Protein AF-A0A7J4S916-F1 (afdb_monomer)

Secondary structure (DSSP, 8-state):
--SS-GGG------TTTS-HHHHHHHHTS-SSPPP-TTTS--------

Foldseek 3Di:
DPPDDPLQDFDDDDPPPDDPVCPVVVVPDDRGDDDDCVPPDDDDDPDD

Structure (mmCIF, N/CA/C/O backbone):
data_AF-A0A7J4S916-F1
#
_entry.id   AF-A0A7J4S916-F1
#
loop_
_atom_site.group_PDB
_atom_site.id
_atom_site.type_symbol
_atom_site.label_atom_id
_atom_site.label_alt_id
_atom_site.label_comp_id
_atom_site.label_asym_id
_atom_site.label_entity_id
_atom_site.label_seq_id
_atom_site.pdbx_PDB_ins_code
_atom_site.Cartn_x
_atom_site.Cartn_y
_atom_site.Cartn_z
_atom_site.occupancy
_atom_site.B_iso_or_equiv
_atom_site.auth_seq_id
_atom_site.auth_comp_id
_atom_site.auth_asym_id
_atom_site.auth_atom_id
_atom_site.pdbx_PDB_model_num
ATOM 1 N N . ARG A 1 1 ? -3.366 8.544 -18.308 1.00 45.38 1 ARG A N 1
ATOM 2 C CA . ARG A 1 1 ? -3.948 7.342 -17.655 1.00 45.38 1 ARG A CA 1
ATOM 3 C C . ARG A 1 1 ? -2.895 6.794 -16.704 1.00 45.38 1 ARG A C 1
ATOM 5 O O . ARG A 1 1 ? -1.731 6.897 -17.059 1.00 45.38 1 ARG A O 1
ATOM 12 N N . ASN A 1 2 ? -3.267 6.305 -15.518 1.00 35.34 2 ASN A N 1
ATOM 13 C CA . ASN A 1 2 ? -2.296 5.750 -14.566 1.00 35.34 2 ASN A CA 1
ATOM 14 C C . ASN A 1 2 ? -1.503 4.617 -15.264 1.00 35.34 2 ASN A C 1
ATOM 16 O O . ASN A 1 2 ? -2.155 3.709 -15.781 1.00 35.34 2 ASN A O 1
ATOM 20 N N . PRO A 1 3 ? -0.161 4.691 -15.370 1.00 59.75 3 PRO A N 1
ATOM 21 C CA . PRO A 1 3 ? 0.643 3.757 -16.173 1.00 59.75 3 PRO A CA 1
ATOM 22 C C . PRO A 1 3 ? 0.746 2.352 -15.566 1.00 59.75 3 PRO A C 1
ATOM 24 O O . PRO A 1 3 ? 1.252 1.436 -16.208 1.00 59.75 3 PRO A O 1
ATOM 27 N N . TYR A 1 4 ? 0.249 2.171 -14.344 1.00 53.72 4 TYR A N 1
ATOM 28 C CA . TYR A 1 4 ? 0.262 0.895 -13.651 1.00 53.72 4 TYR A CA 1
ATOM 29 C C . TYR A 1 4 ? -1.076 0.177 -13.841 1.00 53.72 4 TYR A C 1
ATOM 31 O O . TYR A 1 4 ? -2.128 0.744 -13.515 1.00 53.72 4 TYR A O 1
ATOM 39 N N . PRO A 1 5 ? -1.061 -1.066 -14.352 1.00 53.97 5 PRO A N 1
ATOM 40 C CA . PRO A 1 5 ? -2.232 -1.926 -14.329 1.00 53.97 5 PRO A CA 1
ATOM 41 C C . PRO A 1 5 ? -2.822 -2.002 -12.916 1.00 53.97 5 PRO A C 1
ATOM 43 O O . PRO A 1 5 ? -2.090 -1.893 -11.935 1.00 53.97 5 PRO A O 1
ATOM 46 N N . LEU A 1 6 ? -4.134 -2.222 -12.794 1.00 55.03 6 LEU A N 1
ATOM 47 C CA . LEU A 1 6 ? -4.830 -2.275 -11.498 1.00 55.03 6 LEU A CA 1
ATOM 48 C C . LEU A 1 6 ? -4.181 -3.266 -10.504 1.00 55.03 6 LEU A C 1
ATOM 50 O O . LEU A 1 6 ? -4.221 -3.030 -9.303 1.00 55.03 6 LEU A O 1
ATOM 54 N N . HIS A 1 7 ? -3.543 -4.326 -11.018 1.00 57.44 7 HIS A N 1
ATOM 55 C CA . HIS A 1 7 ? -2.814 -5.338 -10.247 1.00 57.44 7 HIS A CA 1
ATOM 56 C C . HIS A 1 7 ? -1.459 -4.867 -9.689 1.00 57.44 7 HIS A C 1
ATOM 58 O O . HIS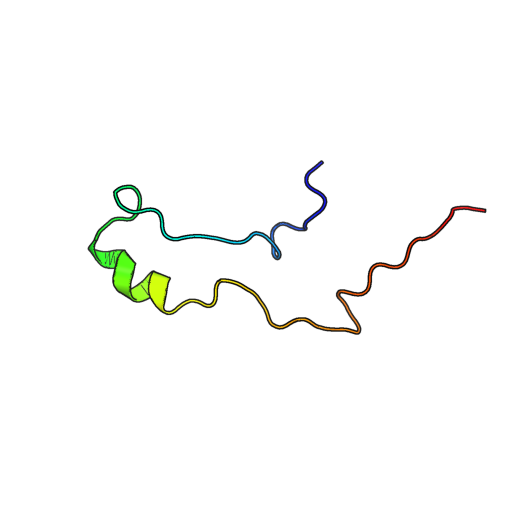 A 1 7 ? -0.908 -5.521 -8.825 1.00 57.44 7 HIS A O 1
ATOM 64 N N . ARG A 1 8 ? -0.924 -3.723 -10.130 1.00 57.41 8 ARG A N 1
ATOM 65 C CA . ARG A 1 8 ? 0.335 -3.141 -9.622 1.00 57.41 8 ARG A CA 1
ATOM 66 C C . ARG A 1 8 ? 0.094 -1.935 -8.706 1.00 57.41 8 ARG A C 1
ATOM 68 O O . ARG A 1 8 ? 0.987 -1.108 -8.518 1.00 57.41 8 ARG A O 1
ATOM 75 N N . GLN A 1 9 ? -1.128 -1.764 -8.192 1.00 61.00 9 GLN A N 1
ATOM 76 C CA . GLN A 1 9 ? -1.442 -0.659 -7.287 1.00 61.00 9 GLN A CA 1
ATOM 77 C C . GLN A 1 9 ? -1.073 -1.014 -5.850 1.00 61.00 9 GLN A C 1
ATOM 79 O O . GLN A 1 9 ? -1.618 -1.934 -5.252 1.00 61.00 9 GLN A O 1
ATOM 84 N N . LYS A 1 10 ? -0.168 -0.219 -5.283 1.00 63.69 10 LYS A N 1
ATOM 85 C CA . LYS A 1 10 ? 0.266 -0.331 -3.896 1.00 63.69 10 LYS A CA 1
ATOM 86 C C . LYS A 1 10 ? -0.851 0.096 -2.943 1.00 63.69 10 LYS A C 1
ATOM 88 O O . LYS A 1 10 ? -1.158 1.287 -2.842 1.00 63.69 10 LYS A O 1
ATOM 93 N N . ALA A 1 11 ? -1.438 -0.857 -2.229 1.00 69.19 11 ALA A N 1
ATOM 94 C CA . ALA A 1 11 ? -2.351 -0.566 -1.132 1.00 69.19 11 ALA A CA 1
ATOM 95 C C . ALA A 1 11 ? -1.555 -0.309 0.156 1.00 69.19 11 ALA A C 1
ATOM 97 O O . ALA A 1 11 ? -0.656 -1.067 0.508 1.00 69.19 11 ALA A O 1
ATOM 98 N N . PHE A 1 12 ? -1.892 0.764 0.868 1.00 75.25 12 PHE A N 1
ATOM 99 C CA . PHE A 1 12 ? -1.364 1.042 2.202 1.00 75.25 12 PHE A CA 1
ATOM 100 C C . PHE A 1 12 ? -2.504 1.052 3.211 1.00 75.25 12 PHE A C 1
ATOM 102 O O . PHE A 1 12 ? -3.584 1.580 2.939 1.00 75.25 12 PHE A O 1
ATOM 109 N N . ILE A 1 13 ? -2.243 0.526 4.403 1.00 82.69 13 ILE A N 1
ATOM 110 C CA . ILE A 1 13 ? -3.171 0.633 5.526 1.00 82.69 13 ILE A CA 1
ATOM 111 C C . ILE A 1 13 ? -3.064 2.047 6.087 1.00 82.69 13 ILE A C 1
ATOM 113 O O . ILE A 1 13 ? -2.038 2.432 6.644 1.00 82.69 13 ILE A O 1
ATOM 117 N N . VAL A 1 14 ? -4.132 2.826 5.930 1.00 82.06 14 VAL A N 1
ATOM 118 C CA . VAL A 1 14 ? -4.217 4.184 6.476 1.00 82.06 14 VAL A CA 1
ATOM 119 C C . VAL A 1 14 ? -4.891 4.136 7.855 1.00 82.06 14 VAL A C 1
ATOM 121 O O . VAL A 1 14 ? -6.041 3.683 7.950 1.00 82.06 14 VAL A O 1
ATOM 124 N N . PRO A 1 15 ? -4.225 4.617 8.925 1.00 78.81 15 PRO A N 1
ATOM 125 C CA . PRO A 1 15 ? -4.828 4.706 10.252 1.00 78.81 15 PRO A CA 1
ATOM 126 C C . PRO A 1 15 ? -6.105 5.555 10.238 1.00 78.81 15 PRO A C 1
ATOM 128 O O . PRO A 1 15 ? -6.146 6.618 9.625 1.00 78.81 15 PRO A O 1
ATOM 131 N N . GLY A 1 16 ? -7.159 5.086 10.907 1.00 82.62 16 GLY A N 1
ATOM 132 C CA . GLY A 1 16 ? -8.440 5.801 11.008 1.00 82.62 16 GLY A CA 1
ATOM 133 C C . GLY A 1 16 ? -9.388 5.633 9.814 1.00 82.62 16 GLY A C 1
ATOM 134 O O . GLY A 1 16 ? -10.561 5.972 9.937 1.00 82.62 16 GLY A O 1
ATOM 135 N N . ILE A 1 17 ? -8.924 5.064 8.696 1.00 88.44 17 ILE A N 1
ATOM 136 C CA . ILE A 1 17 ? -9.777 4.686 7.555 1.00 88.44 17 ILE A CA 1
ATOM 137 C C . ILE A 1 17 ?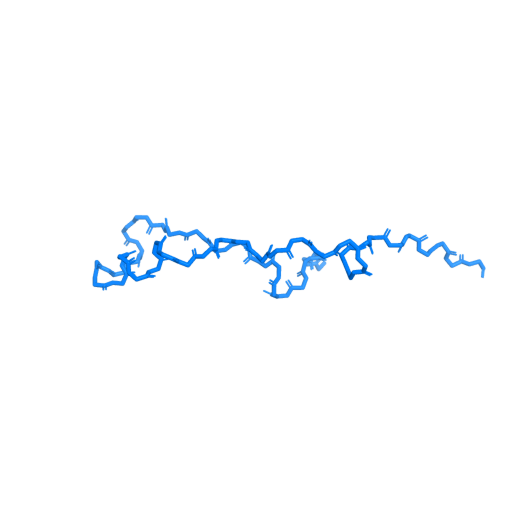 -10.126 3.198 7.606 1.00 88.44 17 ILE A C 1
ATOM 139 O O . ILE A 1 17 ? -11.265 2.808 7.356 1.00 88.44 17 ILE A O 1
ATOM 143 N N . VAL A 1 18 ? -9.149 2.358 7.947 1.00 86.62 18 VAL A N 1
ATOM 144 C CA . VAL A 1 18 ? -9.342 0.909 8.030 1.00 86.62 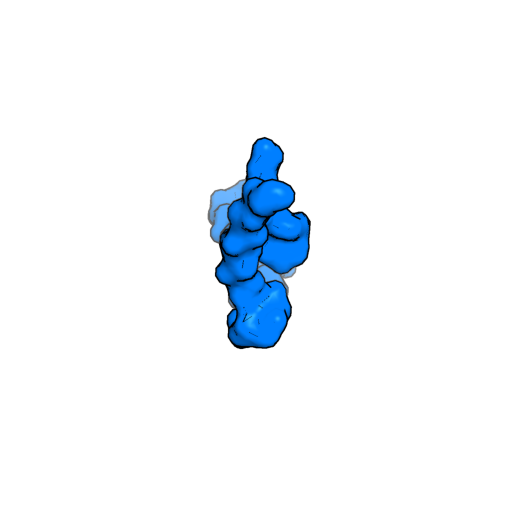18 VAL A CA 1
ATOM 145 C C . VAL A 1 18 ? -10.038 0.549 9.350 1.00 86.62 18 VAL A C 1
ATOM 147 O O . VAL A 1 18 ? -9.535 0.914 10.416 1.00 86.62 18 VAL A O 1
ATOM 150 N N . PRO A 1 19 ? -11.171 -0.185 9.328 1.00 90.88 19 PRO A N 1
ATOM 151 C CA . PRO A 1 19 ? -11.818 -0.644 10.553 1.00 90.88 19 PRO A CA 1
ATOM 152 C C . PRO A 1 19 ? -10.870 -1.517 11.398 1.00 90.88 19 PRO A C 1
ATOM 154 O O . PRO A 1 19 ? -10.237 -2.412 10.831 1.00 90.88 19 PRO A O 1
ATOM 157 N N . PRO A 1 20 ? -10.818 -1.353 12.738 1.00 90.06 20 PRO A N 1
ATOM 158 C CA . PRO A 1 20 ? -9.831 -2.026 13.593 1.00 90.06 20 PRO A CA 1
ATOM 159 C C . PRO A 1 20 ? -9.772 -3.549 13.423 1.00 90.06 20 PRO A C 1
ATOM 161 O O . PRO A 1 20 ? -8.692 -4.127 13.394 1.00 90.06 20 PRO A O 1
ATOM 164 N N . LYS A 1 21 ? -10.930 -4.191 13.214 1.00 93.38 21 LYS A N 1
ATOM 165 C CA . LYS A 1 21 ? -11.056 -5.642 12.989 1.00 93.38 21 LYS A CA 1
ATOM 166 C C . LYS A 1 21 ? -10.302 -6.180 11.767 1.00 93.38 21 LYS A C 1
ATOM 168 O O . LYS A 1 21 ? -10.082 -7.379 11.691 1.00 93.38 21 LYS A O 1
ATOM 173 N N . TYR A 1 22 ? -9.962 -5.326 10.801 1.00 89.62 22 TYR A N 1
ATOM 174 C CA . TYR A 1 22 ? -9.280 -5.729 9.568 1.00 89.62 22 TYR A CA 1
ATOM 175 C C . TYR A 1 22 ? -7.806 -5.329 9.544 1.00 89.62 22 TYR A C 1
ATOM 177 O O . TYR A 1 22 ? -7.093 -5.749 8.640 1.00 89.62 22 TYR A O 1
ATOM 185 N N . VAL A 1 23 ? -7.338 -4.533 10.510 1.00 87.56 23 VAL A N 1
ATOM 186 C CA . VAL A 1 23 ? -5.961 -4.015 10.524 1.00 87.56 23 VAL A CA 1
ATOM 187 C C . VAL A 1 23 ? -4.953 -5.156 10.569 1.00 87.56 23 VAL A C 1
ATOM 189 O O . VAL A 1 23 ? -4.022 -5.173 9.771 1.00 87.56 23 VAL A O 1
ATOM 192 N N . GLU A 1 24 ? -5.165 -6.128 11.456 1.00 89.31 24 GLU A N 1
ATOM 193 C CA . GLU A 1 24 ? -4.272 -7.279 11.602 1.00 89.31 24 GLU A CA 1
ATOM 194 C C . GLU A 1 24 ? -4.246 -8.132 10.327 1.00 89.31 24 GLU A C 1
ATOM 196 O O . GLU A 1 24 ? -3.179 -8.410 9.791 1.00 89.31 24 GLU A O 1
ATOM 201 N N . SER A 1 25 ? -5.417 -8.469 9.777 1.00 89.62 25 SER A N 1
ATOM 202 C CA . SER A 1 25 ? -5.515 -9.269 8.551 1.00 89.62 25 SER A CA 1
ATOM 203 C C . SER A 1 25 ? -4.871 -8.585 7.346 1.00 89.62 25 SER A C 1
ATOM 205 O O . SER A 1 25 ? -4.171 -9.240 6.584 1.00 89.62 25 SER A O 1
ATOM 207 N N . LEU A 1 26 ? -5.088 -7.277 7.176 1.00 86.69 26 LEU A N 1
ATOM 208 C CA . LEU A 1 26 ? -4.527 -6.519 6.059 1.00 86.69 26 LEU A CA 1
ATOM 209 C C . LEU A 1 26 ? -3.018 -6.304 6.210 1.00 86.69 26 LEU A C 1
ATOM 211 O O . LEU A 1 26 ? -2.328 -6.223 5.201 1.00 86.69 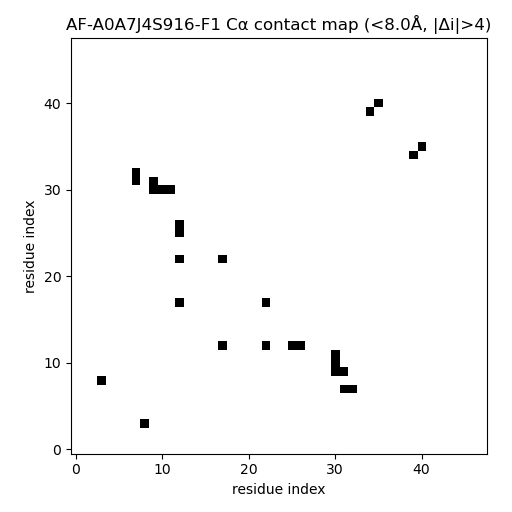26 LEU A O 1
ATOM 215 N N . SER A 1 27 ? -2.500 -6.217 7.442 1.00 85.81 27 SER A N 1
ATOM 216 C CA . SER A 1 27 ? -1.060 -6.014 7.685 1.00 85.81 27 SER A CA 1
ATOM 217 C C . SER A 1 27 ? -0.220 -7.228 7.292 1.00 85.81 27 SER A C 1
ATOM 219 O O . SER A 1 27 ? 0.975 -7.083 7.064 1.00 85.81 27 SER A O 1
ATOM 221 N N . ASN A 1 28 ? -0.844 -8.404 7.199 1.00 87.25 28 ASN A N 1
ATOM 222 C CA . ASN A 1 28 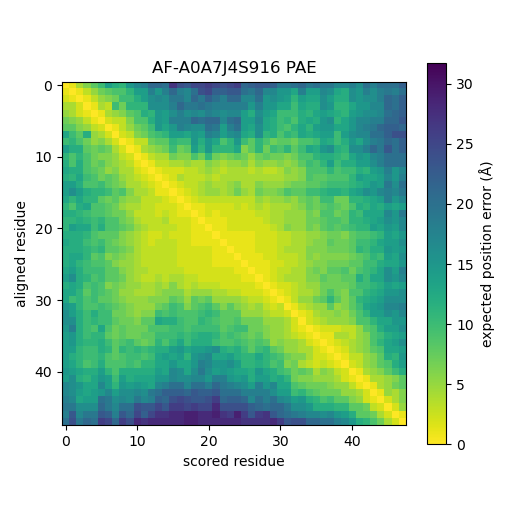? -0.199 -9.641 6.759 1.00 87.25 28 ASN A CA 1
ATOM 223 C C . ASN A 1 28 ? -0.179 -9.806 5.233 1.00 87.25 28 ASN A C 1
ATOM 225 O O . ASN A 1 28 ? 0.362 -10.792 4.744 1.00 87.25 28 ASN A O 1
ATOM 229 N N . ILE A 1 29 ? -0.813 -8.899 4.484 1.00 84.06 29 ILE A N 1
ATOM 230 C CA . ILE A 1 29 ? -0.826 -8.950 3.023 1.00 84.06 29 ILE A CA 1
ATOM 231 C C . ILE A 1 29 ? 0.377 -8.169 2.514 1.00 84.06 29 ILE A C 1
ATOM 233 O O . ILE A 1 29 ? 0.557 -6.995 2.853 1.00 84.06 29 ILE A O 1
ATOM 237 N N . ASP A 1 30 ? 1.174 -8.810 1.667 1.00 78.50 30 ASP A N 1
ATOM 238 C CA . ASP A 1 30 ? 2.293 -8.148 1.022 1.00 78.50 30 ASP A CA 1
ATOM 239 C C . ASP A 1 30 ? 1.801 -6.983 0.163 1.00 78.50 30 ASP A C 1
ATOM 241 O O . ASP A 1 30 ? 0.872 -7.084 -0.637 1.00 78.50 30 ASP A O 1
ATOM 245 N N . THR A 1 31 ? 2.431 -5.826 0.350 1.00 74.12 31 THR A N 1
ATOM 246 C CA . THR A 1 31 ? 2.055 -4.598 -0.375 1.00 74.12 31 THR A CA 1
ATOM 247 C C . THR A 1 31 ? 2.473 -4.604 -1.847 1.00 74.12 31 THR A C 1
ATOM 249 O O . THR A 1 31 ? 2.134 -3.674 -2.583 1.00 74.12 31 THR A O 1
ATOM 252 N N . TRP A 1 32 ? 3.224 -5.624 -2.257 1.00 70.88 32 TRP A N 1
ATOM 253 C CA . TRP A 1 32 ? 3.803 -5.773 -3.580 1.00 70.88 32 TRP A CA 1
ATOM 254 C C . TRP A 1 32 ? 3.773 -7.240 -3.984 1.00 70.88 32 TRP A C 1
AT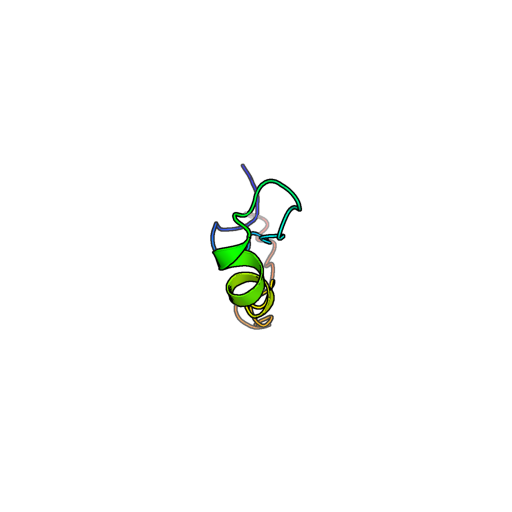OM 256 O O . TRP A 1 32 ? 4.136 -8.096 -3.180 1.00 70.88 32 TRP A O 1
ATOM 266 N N . ASP A 1 33 ? 3.411 -7.500 -5.235 1.00 71.06 33 ASP A N 1
ATOM 267 C CA . ASP A 1 33 ? 3.677 -8.795 -5.849 1.00 71.06 33 ASP A CA 1
ATOM 268 C C . ASP A 1 33 ? 5.189 -8.968 -6.072 1.00 71.06 33 ASP A C 1
ATOM 270 O O . ASP A 1 33 ? 5.940 -7.989 -6.183 1.00 71.06 33 ASP A O 1
ATOM 274 N N . GLU A 1 34 ? 5.637 -10.221 -6.146 1.00 69.69 34 GLU A N 1
ATOM 275 C CA . GLU A 1 34 ? 7.011 -10.538 -6.531 1.00 69.69 34 GLU A CA 1
ATOM 276 C C . GLU A 1 34 ? 7.315 -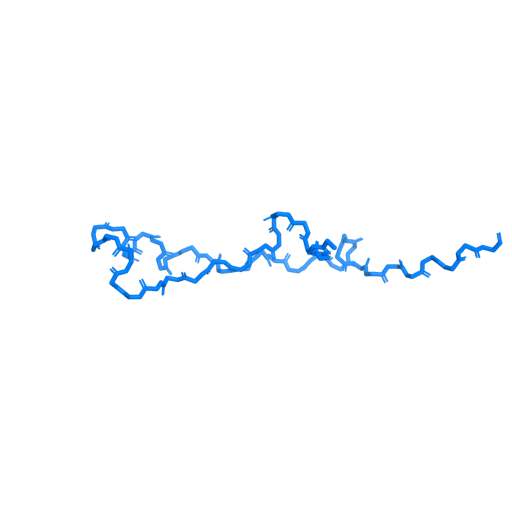9.969 -7.921 1.00 69.69 34 GLU A C 1
ATOM 278 O O . GLU A 1 34 ? 6.538 -10.120 -8.863 1.00 69.69 34 GLU A O 1
ATOM 283 N N . TRP A 1 35 ? 8.464 -9.304 -8.041 1.00 68.25 35 TRP A N 1
ATOM 284 C CA . TRP A 1 35 ? 8.930 -8.778 -9.317 1.00 68.25 35 TRP A CA 1
ATOM 285 C C . TRP A 1 35 ? 9.288 -9.930 -10.260 1.00 68.25 35 TRP A C 1
ATOM 287 O O . TRP A 1 35 ? 10.166 -10.735 -9.943 1.00 68.25 35 TRP A O 1
ATOM 297 N N . ASP A 1 36 ? 8.640 -9.985 -11.424 1.00 73.50 36 ASP A N 1
ATOM 298 C CA . ASP A 1 36 ? 8.901 -10.968 -12.474 1.00 73.50 36 ASP A CA 1
ATOM 299 C C . ASP A 1 36 ? 9.695 -10.294 -13.615 1.00 73.50 36 ASP A C 1
ATOM 301 O O . ASP A 1 36 ? 9.121 -9.531 -14.399 1.00 73.50 36 ASP A O 1
ATOM 305 N N . PRO A 1 37 ? 11.008 -10.561 -13.757 1.00 66.12 37 PRO A N 1
ATOM 306 C CA . PRO A 1 37 ? 11.846 -9.951 -14.790 1.00 66.12 37 PRO A CA 1
ATOM 307 C C . PRO A 1 37 ? 11.355 -10.200 -16.221 1.00 66.12 37 PRO A C 1
ATOM 309 O O . PRO A 1 37 ? 11.636 -9.388 -17.104 1.00 66.12 37 PRO A O 1
ATOM 312 N N . ASP A 1 38 ? 10.647 -11.306 -16.460 1.00 71.88 38 ASP A N 1
ATOM 313 C CA . ASP A 1 38 ? 10.166 -11.683 -17.787 1.00 71.88 38 ASP A CA 1
ATOM 314 C C . ASP A 1 38 ? 8.860 -10.957 -18.142 1.00 71.88 38 ASP A C 1
ATOM 316 O O . ASP A 1 38 ? 8.619 -10.663 -19.316 1.00 71.88 38 ASP A O 1
ATOM 320 N N . LYS A 1 39 ? 8.027 -10.621 -17.144 1.00 67.81 39 LYS A N 1
ATOM 321 C CA . LYS A 1 39 ? 6.713 -9.968 -17.339 1.00 67.81 39 LYS A CA 1
ATOM 322 C C . LYS A 1 39 ? 6.681 -8.476 -17.015 1.00 67.81 39 LYS A C 1
ATOM 324 O O . LYS A 1 39 ? 5.879 -7.732 -17.583 1.00 67.81 39 LYS A O 1
ATOM 329 N N . ASP A 1 40 ? 7.523 -8.026 -16.096 1.00 66.62 40 ASP A N 1
ATOM 330 C CA . ASP A 1 40 ? 7.580 -6.639 -15.633 1.00 66.62 40 ASP A CA 1
ATOM 331 C C . ASP A 1 40 ? 8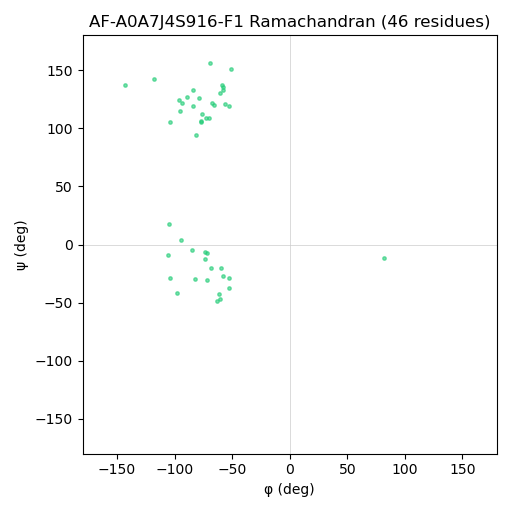.631 -5.815 -16.383 1.00 66.62 40 ASP A C 1
ATOM 333 O O . ASP A 1 40 ? 8.836 -4.634 -16.081 1.00 66.62 40 ASP A O 1
ATOM 337 N N . ARG A 1 41 ? 9.288 -6.404 -17.393 1.00 65.50 41 ARG A N 1
ATOM 338 C CA . ARG A 1 41 ? 10.211 -5.668 -18.253 1.00 65.50 41 ARG A CA 1
ATOM 339 C C . ARG A 1 41 ? 9.447 -4.623 -19.052 1.00 65.50 41 ARG A C 1
ATOM 341 O O . ARG A 1 41 ? 8.584 -4.932 -19.868 1.00 65.50 41 ARG A O 1
ATOM 348 N N . TRP A 1 42 ? 9.819 -3.366 -18.853 1.00 65.38 42 TRP A N 1
ATOM 349 C CA . TRP A 1 42 ? 9.400 -2.295 -19.740 1.00 65.38 42 TRP A CA 1
ATOM 350 C C . TRP A 1 42 ? 10.176 -2.426 -21.061 1.00 65.38 42 TRP A C 1
ATOM 352 O O . TRP A 1 42 ? 11.390 -2.235 -21.112 1.00 65.38 42 TRP A O 1
ATOM 362 N N . THR A 1 43 ? 9.497 -2.818 -22.136 1.00 66.56 43 THR A N 1
ATOM 363 C CA . THR A 1 43 ? 10.029 -2.698 -23.497 1.00 66.56 43 THR A CA 1
ATOM 364 C C . THR A 1 43 ? 9.498 -1.404 -24.090 1.00 66.56 43 THR A C 1
ATOM 366 O O . THR A 1 43 ? 8.292 -1.217 -24.230 1.00 66.56 43 THR A O 1
ATOM 369 N N . TYR A 1 44 ? 10.403 -0.470 -24.365 1.00 65.25 44 TYR A N 1
ATOM 370 C CA . TYR A 1 44 ? 10.075 0.767 -25.060 1.00 65.25 44 TYR A CA 1
ATOM 371 C C . TYR A 1 44 ? 10.033 0.473 -26.563 1.00 65.25 44 TYR A C 1
ATOM 373 O O . TYR A 1 44 ? 11.076 0.465 -27.213 1.00 65.25 44 TYR A O 1
ATOM 381 N N . ASP A 1 45 ? 8.844 0.176 -27.093 1.00 64.25 45 ASP A N 1
ATOM 382 C CA . ASP A 1 45 ? 8.636 0.083 -28.539 1.00 64.25 45 ASP A CA 1
ATOM 383 C C . ASP A 1 45 ? 8.552 1.499 -29.110 1.00 64.25 45 ASP A C 1
ATOM 385 O O . ASP A 1 45 ? 7.569 2.219 -28.928 1.00 64.25 45 ASP A O 1
ATOM 389 N N . ILE A 1 46 ? 9.621 1.918 -29.782 1.00 70.56 46 ILE A N 1
ATOM 390 C CA . ILE A 1 46 ? 9.572 3.066 -30.682 1.00 70.56 46 ILE A CA 1
ATOM 391 C C . ILE A 1 46 ? 8.894 2.541 -31.943 1.00 70.56 46 ILE A C 1
ATOM 393 O O . ILE A 1 46 ? 9.498 1.758 -32.672 1.00 70.56 46 ILE A O 1
ATOM 397 N N . GLU A 1 47 ? 7.633 2.915 -32.166 1.00 66.06 47 GLU A N 1
ATOM 398 C CA . GLU A 1 47 ? 6.974 2.691 -33.456 1.00 66.06 47 GLU A CA 1
ATOM 399 C C . GLU A 1 47 ? 7.865 3.288 -34.563 1.00 66.06 47 GLU A C 1
ATOM 401 O O . GLU A 1 47 ? 8.185 4.480 -34.526 1.00 66.06 47 GLU A O 1
ATOM 406 N N . VAL A 1 48 ? 8.327 2.435 -35.486 1.00 55.81 48 VAL A N 1
ATOM 407 C CA . VAL A 1 48 ? 9.117 2.801 -36.679 1.00 55.81 48 VAL A CA 1
ATOM 408 C C . VAL A 1 48 ? 8.184 3.050 -37.852 1.00 55.81 48 VAL A C 1
ATOM 410 O O . VAL A 1 48 ? 7.294 2.196 -38.071 1.00 55.81 48 VAL A O 1
#

Mean predicted aligned erro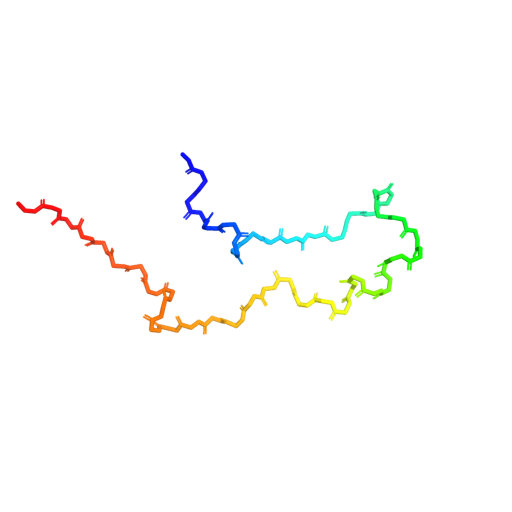r: 9.87 Å

Radius of gyration: 16.03 Å; Cα contacts (8 Å, |Δi|>4): 14; chains: 1; bounding box: 24×19×50 Å

pLDDT: mean 72.09, std 13.23, range [35.34, 93.38]

Solvent-accessible surface area (backbone atoms only — not comparable to full-atom values): 3557 Å² total; per-residue (Å²): 127,81,90,59,57,84,90,68,60,72,67,75,92,50,88,91,74,59,59,75,90,46,49,68,68,56,69,72,50,75,58,62,78,84,86,45,78,88,78,69,55,85,76,86,79,75,88,126

Sequence (48 aa):
RNPYPLHRQKAFIVPGIVPPKYVESLSNIDTWDEWDPDKDRWTYDIEV